Protein AF-A0A6A8FLB3-F1 (afdb_monomer_lite)

Radius of gyration: 14.87 Å; chains: 1; bounding box: 37×29×40 Å

Secondary structure (DSSP, 8-state):
--HHHHHHHHHHHHHHHHHHHHHHHHHS-TT-THHHHHHHHHHHHHHHHHHHHHHHHT-SSSHHHHHHHHHHHHHHHHHHHHHHHHHTT------TTHHHHHHHHHHTT--HHHHHHHHHTT-

pLDDT: mean 89.73, std 10.67, range [49.97, 98.19]

Structure (mmCIF, N/CA/C/O backbone):
data_AF-A0A6A8FLB3-F1
#
_entry.id   AF-A0A6A8FLB3-F1
#
loop_
_atom_site.group_PDB
_atom_site.id
_atom_site.type_symbol
_atom_site.label_atom_id
_atom_site.label_alt_id
_atom_site.label_comp_id
_atom_site.label_asym_id
_atom_site.label_entity_id
_atom_site.label_seq_id
_atom_site.pdbx_PDB_ins_code
_atom_site.Cartn_x
_atom_site.Cartn_y
_atom_site.Cartn_z
_atom_site.occupancy
_atom_site.B_iso_or_equiv
_atom_site.auth_seq_id
_atom_site.auth_comp_id
_atom_site.auth_asym_id
_atom_site.auth_atom_id
_atom_site.pdbx_PDB_model_num
ATOM 1 N N . MET A 1 1 ? -10.865 9.539 19.974 1.00 58.19 1 MET A N 1
ATOM 2 C CA . MET A 1 1 ? -11.256 9.858 18.586 1.00 58.19 1 MET A CA 1
ATOM 3 C C . MET A 1 1 ? -10.380 10.946 17.956 1.00 58.19 1 MET A C 1
ATOM 5 O O . MET A 1 1 ? -10.830 11.638 17.052 1.00 58.19 1 MET A O 1
ATOM 9 N N . ALA A 1 2 ? -9.111 11.085 18.355 1.00 71.25 2 ALA A N 1
ATOM 10 C CA . ALA A 1 2 ? -8.173 11.964 17.643 1.00 71.25 2 ALA A CA 1
ATOM 11 C C . ALA A 1 2 ? -7.629 11.270 16.380 1.00 71.25 2 ALA A C 1
ATOM 13 O O . ALA A 1 2 ? -7.304 11.921 15.389 1.00 71.25 2 ALA A O 1
ATOM 14 N N . SER A 1 3 ? -7.584 9.933 16.388 1.00 86.19 3 SER A N 1
ATOM 15 C CA . SER A 1 3 ? -6.979 9.148 15.311 1.00 86.19 3 SER A CA 1
ATOM 16 C C . SER A 1 3 ? -7.807 9.101 14.030 1.00 86.19 3 SER A C 1
ATOM 18 O O . SER A 1 3 ? -7.215 8.971 12.965 1.00 86.19 3 SER A O 1
ATOM 20 N N . ILE A 1 4 ? -9.132 9.291 14.095 1.00 90.38 4 ILE A N 1
ATOM 21 C CA . ILE A 1 4 ? -10.019 9.205 12.921 1.00 90.38 4 ILE A CA 1
ATOM 22 C C . ILE A 1 4 ? -9.713 10.274 11.859 1.00 90.38 4 ILE A C 1
ATOM 24 O O . ILE A 1 4 ? -9.788 9.998 10.664 1.00 90.38 4 ILE A O 1
ATOM 28 N N . GLY A 1 5 ? -9.306 11.481 12.273 1.00 92.12 5 GLY A N 1
ATOM 29 C CA . GLY A 1 5 ? -8.915 12.542 11.338 1.00 92.12 5 GLY A CA 1
ATOM 30 C C . GLY A 1 5 ? -7.625 12.200 10.587 1.00 92.12 5 GLY A C 1
ATOM 31 O O . GLY A 1 5 ? -7.529 12.395 9.373 1.00 92.12 5 GLY A O 1
ATOM 32 N N . SER A 1 6 ? -6.655 11.612 11.296 1.00 94.19 6 SER A N 1
ATOM 33 C CA . SER A 1 6 ? -5.428 11.087 10.687 1.00 94.19 6 SER A CA 1
ATOM 34 C C . SER A 1 6 ? -5.742 9.919 9.751 1.00 94.19 6 SER A C 1
ATOM 36 O O . SER A 1 6 ? -5.284 9.931 8.611 1.00 94.19 6 SER A O 1
ATOM 38 N N . THR A 1 7 ? -6.610 8.995 10.171 1.00 96.56 7 THR A N 1
ATOM 39 C CA . THR A 1 7 ? -7.090 7.881 9.344 1.00 96.56 7 THR A CA 1
ATOM 40 C C . THR A 1 7 ? -7.714 8.376 8.050 1.00 96.56 7 THR A C 1
ATOM 42 O O . THR A 1 7 ? -7.321 7.923 6.982 1.00 96.56 7 THR A O 1
ATOM 45 N N . SER A 1 8 ? -8.625 9.352 8.109 1.00 96.06 8 SER A N 1
ATOM 46 C CA . SER A 1 8 ? -9.257 9.909 6.909 1.00 96.06 8 SER A CA 1
ATOM 47 C C . SER A 1 8 ? -8.242 10.546 5.958 1.00 96.06 8 SER A C 1
ATOM 49 O O . SER A 1 8 ? -8.384 10.419 4.743 1.00 96.06 8 SER A O 1
ATOM 51 N N . THR A 1 9 ? -7.221 11.221 6.491 1.00 97.31 9 THR A N 1
ATOM 52 C CA . THR A 1 9 ? -6.170 11.846 5.674 1.00 97.31 9 THR A CA 1
ATOM 53 C C . THR A 1 9 ? -5.304 10.791 4.989 1.00 97.31 9 THR A C 1
ATOM 55 O O . THR A 1 9 ? -5.068 10.875 3.786 1.00 97.31 9 THR A O 1
ATOM 58 N N . ILE A 1 10 ? -4.868 9.776 5.737 1.00 97.88 10 ILE A N 1
ATOM 59 C CA . ILE A 1 10 ? -4.051 8.671 5.224 1.00 97.88 10 ILE A CA 1
ATOM 60 C C . ILE A 1 10 ? -4.836 7.853 4.192 1.00 97.88 10 ILE A C 1
ATOM 62 O O . ILE A 1 10 ? -4.313 7.569 3.120 1.00 97.88 10 ILE A O 1
ATOM 66 N N . ALA A 1 11 ? -6.103 7.542 4.471 1.00 97.81 11 ALA A N 1
ATOM 67 C CA . ALA A 1 11 ? -7.003 6.849 3.553 1.00 97.81 11 ALA A CA 1
ATOM 68 C C . ALA A 1 11 ? -7.157 7.604 2.225 1.00 97.81 11 ALA A C 1
ATOM 70 O O . ALA A 1 11 ? -7.000 7.012 1.162 1.00 97.81 11 ALA A O 1
ATOM 71 N N . LYS A 1 12 ? -7.384 8.923 2.273 1.00 97.94 12 LYS A N 1
ATOM 72 C CA . LYS A 1 12 ? -7.451 9.758 1.065 1.00 97.94 12 LYS A CA 1
ATOM 73 C C . LYS A 1 12 ? -6.152 9.685 0.257 1.00 97.94 12 LYS A C 1
ATOM 75 O O . LYS A 1 12 ? -6.191 9.542 -0.959 1.00 97.94 12 LYS A O 1
ATOM 80 N N . ASN A 1 13 ? -5.006 9.759 0.931 1.00 98.06 13 ASN A N 1
ATOM 81 C CA . ASN A 1 13 ? -3.713 9.671 0.260 1.00 98.06 13 ASN A CA 1
ATOM 82 C C . ASN A 1 13 ? -3.495 8.280 -0.357 1.00 98.06 13 ASN A C 1
ATOM 84 O O . ASN A 1 13 ? -2.982 8.195 -1.464 1.00 98.06 13 ASN A O 1
ATOM 88 N N . LEU A 1 14 ? -3.893 7.192 0.312 1.00 97.94 14 LEU A N 1
ATOM 89 C CA . LEU A 1 14 ? -3.792 5.839 -0.251 1.00 97.94 14 LEU A CA 1
ATOM 90 C C . LEU A 1 14 ? -4.614 5.694 -1.536 1.00 97.94 14 LEU A C 1
ATOM 92 O O . LEU A 1 14 ? -4.131 5.087 -2.489 1.00 97.94 14 LEU A O 1
ATOM 96 N N . ASP A 1 15 ? -5.815 6.273 -1.583 1.00 97.94 15 ASP A N 1
ATOM 97 C CA . ASP A 1 15 ? -6.657 6.285 -2.786 1.00 97.94 15 ASP A CA 1
ATOM 98 C C . ASP A 1 15 ? -6.000 7.064 -3.942 1.00 97.94 15 ASP A C 1
ATOM 100 O O . ASP A 1 15 ? -5.866 6.557 -5.059 1.00 97.94 15 ASP A O 1
ATOM 104 N N . GLU A 1 16 ? -5.471 8.257 -3.661 1.00 97.88 16 GLU A N 1
ATOM 105 C CA . GLU A 1 16 ? -4.730 9.049 -4.649 1.00 97.88 16 GLU A CA 1
ATOM 106 C C . GLU A 1 16 ? -3.490 8.299 -5.165 1.00 97.88 16 GLU A C 1
ATOM 108 O O . GLU A 1 16 ? -3.259 8.198 -6.375 1.00 97.88 16 GLU A O 1
ATOM 113 N N . TYR A 1 17 ? -2.708 7.700 -4.266 1.00 97.25 17 TYR A N 1
ATOM 114 C CA . TYR A 1 17 ? -1.539 6.915 -4.647 1.00 97.25 17 TYR A CA 1
ATOM 115 C C . TYR A 1 17 ? -1.914 5.639 -5.405 1.00 97.25 17 TYR A C 1
ATOM 117 O O . TYR A 1 17 ? -1.182 5.269 -6.321 1.00 97.25 17 TYR A O 1
ATOM 125 N N . GLN A 1 18 ? -3.058 5.007 -5.126 1.00 97.06 18 GLN A N 1
ATOM 126 C CA . GLN A 1 18 ? -3.556 3.889 -5.933 1.00 97.06 18 GLN A CA 1
ATOM 127 C C . GLN A 1 18 ? -3.743 4.312 -7.390 1.00 97.06 18 GLN A C 1
ATOM 129 O O . GLN A 1 18 ? -3.306 3.604 -8.304 1.00 97.06 18 GLN A O 1
ATOM 134 N N . HIS A 1 19 ? -4.348 5.479 -7.620 1.00 96.88 19 HIS A N 1
ATOM 135 C CA . HIS A 1 19 ? -4.518 6.028 -8.961 1.00 96.88 19 HIS A CA 1
ATOM 136 C C . HIS A 1 19 ? -3.168 6.291 -9.654 1.00 96.88 19 HIS A C 1
ATOM 138 O O . HIS A 1 19 ? -2.976 5.906 -10.815 1.00 96.88 19 HIS A O 1
ATOM 144 N N . ILE A 1 20 ? -2.214 6.896 -8.939 1.00 96.62 20 ILE A N 1
ATOM 145 C CA . ILE A 1 20 ? -0.871 7.191 -9.460 1.00 96.62 20 ILE A CA 1
ATOM 146 C C . ILE A 1 20 ? -0.130 5.897 -9.818 1.00 96.62 20 ILE A C 1
ATOM 148 O O . ILE A 1 20 ? 0.374 5.768 -10.934 1.00 96.62 20 ILE A O 1
ATOM 152 N N . VAL A 1 21 ? -0.109 4.915 -8.914 1.00 95.88 21 VAL A N 1
ATOM 153 C CA . VAL A 1 21 ? 0.552 3.616 -9.113 1.00 95.88 21 VAL A CA 1
ATOM 154 C C . VAL A 1 21 ? -0.046 2.869 -10.305 1.00 95.88 21 VAL A C 1
ATOM 156 O O . VAL A 1 21 ? 0.693 2.371 -11.155 1.00 95.88 21 VAL A O 1
ATOM 159 N N . CYS A 1 22 ? -1.378 2.827 -10.423 1.00 95.12 22 CYS A N 1
ATOM 160 C CA . CYS A 1 22 ? -2.047 2.198 -11.566 1.00 95.12 22 CYS A CA 1
ATOM 161 C C . CYS A 1 22 ? -1.684 2.867 -12.899 1.00 95.12 22 CYS A C 1
ATOM 163 O O . CYS A 1 22 ? -1.651 2.210 -13.941 1.00 95.12 22 CYS A O 1
ATOM 165 N N . SER A 1 23 ? -1.431 4.173 -12.894 1.00 94.25 23 SER A N 1
ATOM 166 C CA . SER A 1 23 ? -0.995 4.895 -14.088 1.00 94.25 23 SER A CA 1
ATOM 167 C C . SER A 1 23 ? 0.468 4.605 -14.420 1.00 94.25 23 SER A C 1
ATOM 169 O O . SER A 1 23 ? 0.760 4.290 -15.569 1.00 94.25 23 SER A O 1
ATOM 171 N N . GLU A 1 24 ? 1.348 4.591 -13.418 1.00 93.06 24 GLU A N 1
ATOM 172 C CA . GLU A 1 24 ? 2.779 4.315 -13.593 1.00 93.06 24 GLU A CA 1
ATOM 173 C C . GLU A 1 24 ? 3.049 2.891 -14.105 1.00 93.06 24 GLU A C 1
ATOM 175 O O . GLU A 1 24 ? 3.808 2.687 -15.048 1.00 93.06 24 GLU A O 1
ATOM 180 N N . ILE A 1 25 ? 2.381 1.882 -13.540 1.00 92.69 25 ILE A N 1
ATOM 181 C CA . ILE A 1 25 ? 2.536 0.482 -13.972 1.00 92.69 25 ILE A CA 1
ATOM 182 C C . ILE A 1 25 ? 2.184 0.308 -15.451 1.00 92.69 25 ILE A C 1
ATOM 184 O O . ILE A 1 25 ? 2.803 -0.500 -16.143 1.00 92.69 25 ILE A O 1
ATOM 188 N N . ARG A 1 26 ? 1.189 1.048 -15.950 1.00 90.62 26 ARG A N 1
ATOM 189 C CA . ARG A 1 26 ? 0.801 0.990 -17.365 1.00 90.62 26 ARG A CA 1
ATOM 190 C C . ARG A 1 26 ? 1.855 1.612 -18.281 1.00 90.62 26 ARG A C 1
ATOM 192 O O . ARG A 1 26 ? 1.945 1.192 -19.429 1.00 90.62 26 ARG A O 1
ATOM 199 N N . SER A 1 27 ? 2.631 2.585 -17.800 1.00 89.31 27 SER A N 1
ATOM 200 C CA . SER A 1 27 ? 3.623 3.306 -18.605 1.00 89.31 27 SER A CA 1
ATOM 201 C C . SER A 1 27 ? 5.022 2.690 -18.595 1.00 89.31 27 SER A C 1
ATOM 203 O O . SER A 1 27 ? 5.792 2.956 -19.516 1.00 89.31 27 SER A O 1
ATOM 205 N N . ILE A 1 28 ? 5.376 1.880 -17.593 1.00 89.00 28 ILE A N 1
ATOM 206 C CA . ILE A 1 28 ? 6.712 1.264 -17.501 1.00 89.00 28 ILE A CA 1
ATOM 207 C C . ILE A 1 28 ? 6.755 -0.146 -18.123 1.00 89.00 28 ILE A C 1
ATOM 209 O O . ILE A 1 28 ? 5.785 -0.900 -18.002 1.00 89.00 28 ILE A O 1
ATOM 213 N N . PRO A 1 29 ? 7.866 -0.549 -18.773 1.00 88.56 29 PRO A N 1
ATOM 214 C CA . PRO A 1 29 ? 8.010 -1.886 -19.350 1.00 88.56 29 PRO A CA 1
ATOM 215 C C . PRO A 1 29 ? 8.137 -2.963 -18.266 1.00 88.56 29 PRO A C 1
ATOM 217 O O . PRO A 1 29 ? 8.572 -2.683 -17.151 1.00 88.56 29 PRO A O 1
ATOM 220 N N . ASP A 1 30 ? 7.819 -4.211 -18.610 1.00 86.94 30 ASP A N 1
ATOM 221 C CA . ASP A 1 30 ? 7.885 -5.352 -17.678 1.00 86.94 30 ASP A CA 1
ATOM 222 C C . ASP A 1 30 ? 9.307 -5.663 -17.196 1.00 86.94 30 ASP A C 1
ATOM 224 O O . ASP A 1 30 ? 9.499 -6.178 -16.099 1.00 86.94 30 ASP A O 1
ATOM 228 N N . SER A 1 31 ? 10.316 -5.266 -17.975 1.00 85.44 31 SER A N 1
ATOM 229 C CA . SER A 1 31 ? 11.728 -5.345 -17.596 1.00 85.44 31 SER A CA 1
ATOM 230 C C . SER A 1 31 ? 12.144 -4.324 -16.530 1.00 85.44 31 SER A C 1
ATOM 232 O O . SER A 1 31 ? 13.266 -4.399 -16.025 1.00 85.44 31 SER A O 1
ATOM 234 N N . ASN A 1 32 ? 11.286 -3.355 -16.185 1.00 85.44 32 ASN A N 1
ATOM 235 C CA . ASN A 1 32 ? 11.578 -2.406 -15.119 1.00 85.44 32 ASN A CA 1
ATOM 236 C C . ASN A 1 32 ? 11.498 -3.120 -13.753 1.00 85.44 32 ASN A C 1
ATOM 238 O O . ASN A 1 32 ? 10.438 -3.648 -13.406 1.00 85.44 32 ASN A O 1
ATOM 242 N N . PRO A 1 33 ? 12.575 -3.102 -12.943 1.00 83.62 33 PRO A N 1
ATOM 243 C CA . PRO A 1 33 ? 12.632 -3.863 -11.694 1.00 83.62 33 PRO A CA 1
ATOM 244 C C . PRO A 1 33 ? 11.586 -3.422 -10.660 1.00 83.62 33 PRO A C 1
ATOM 246 O O . PRO A 1 33 ? 11.178 -4.228 -9.832 1.00 83.62 33 PRO A O 1
ATOM 249 N N . TYR A 1 34 ? 11.102 -2.179 -10.729 1.00 89.12 34 TYR A N 1
ATOM 250 C CA . TYR A 1 34 ? 10.124 -1.640 -9.780 1.00 89.12 34 TYR A CA 1
ATOM 251 C C . TYR A 1 34 ? 8.677 -2.002 -10.126 1.00 89.12 34 TYR A C 1
ATOM 253 O O . TYR A 1 34 ? 7.784 -1.807 -9.302 1.00 89.12 34 TYR A O 1
ATOM 261 N N . LYS A 1 35 ? 8.405 -2.530 -11.330 1.00 90.81 35 LYS A N 1
ATOM 262 C CA . LYS A 1 35 ? 7.030 -2.820 -11.759 1.00 90.81 35 LYS A CA 1
ATOM 263 C C . LYS A 1 35 ? 6.363 -3.868 -10.872 1.00 90.81 35 LYS A C 1
ATOM 265 O O . LYS A 1 35 ? 5.196 -3.706 -10.516 1.00 90.81 35 LYS A O 1
ATOM 270 N N . LYS A 1 36 ? 7.112 -4.905 -10.482 1.00 90.44 36 LYS A N 1
ATOM 271 C CA . LYS A 1 36 ? 6.631 -5.958 -9.577 1.00 90.44 36 LYS A CA 1
ATOM 272 C C . LYS A 1 36 ? 6.255 -5.376 -8.213 1.00 90.44 36 LYS A C 1
ATOM 274 O O . LYS A 1 36 ? 5.141 -5.607 -7.759 1.00 90.44 36 LYS A O 1
ATOM 279 N N . ASP A 1 37 ? 7.102 -4.540 -7.623 1.00 91.19 37 ASP A N 1
ATOM 280 C CA . ASP A 1 37 ? 6.819 -3.926 -6.317 1.00 91.19 37 ASP A CA 1
ATOM 281 C C . ASP A 1 37 ? 5.625 -2.975 -6.354 1.00 91.19 37 ASP A C 1
ATOM 283 O O . ASP A 1 37 ? 4.751 -3.043 -5.492 1.00 91.19 37 ASP A O 1
ATOM 287 N N . LEU A 1 38 ? 5.514 -2.150 -7.399 1.00 93.75 38 LEU A N 1
ATOM 288 C CA . LEU A 1 38 ? 4.343 -1.296 -7.593 1.00 93.75 38 LEU A CA 1
ATOM 289 C C . LEU A 1 38 ? 3.049 -2.124 -7.682 1.00 93.75 38 LEU A C 1
ATOM 291 O O . LEU A 1 38 ? 2.017 -1.716 -7.148 1.00 93.75 38 LEU A O 1
ATOM 295 N N . GLN A 1 39 ? 3.090 -3.305 -8.307 1.00 93.94 39 GLN A N 1
ATOM 296 C C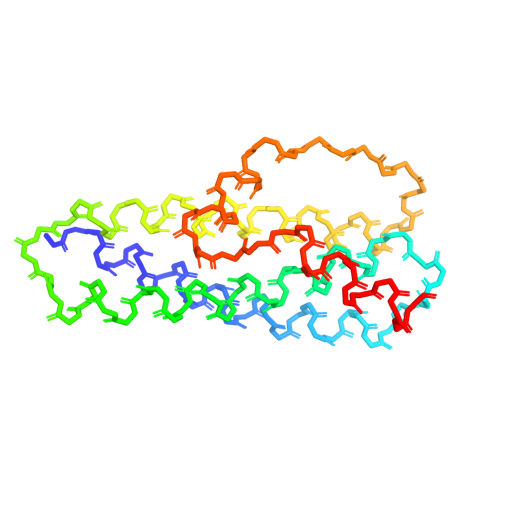A . GLN A 1 39 ? 1.947 -4.220 -8.336 1.00 93.94 39 GLN A CA 1
ATOM 297 C C . GLN A 1 39 ? 1.631 -4.808 -6.958 1.00 93.94 39 GLN A C 1
ATOM 299 O O . GLN A 1 39 ? 0.456 -4.857 -6.590 1.00 93.94 39 GLN A O 1
ATOM 304 N N . LYS A 1 40 ? 2.645 -5.181 -6.164 1.00 93.75 40 LYS A N 1
ATOM 305 C CA . LYS A 1 40 ? 2.430 -5.608 -4.771 1.00 93.75 40 LYS A CA 1
ATOM 306 C C . LYS A 1 40 ? 1.734 -4.518 -3.959 1.00 93.75 40 LYS A C 1
ATOM 308 O O . LYS A 1 40 ? 0.771 -4.791 -3.244 1.00 93.75 40 LYS A O 1
ATOM 313 N N . TYR A 1 41 ? 2.164 -3.265 -4.109 1.00 95.31 41 TYR A N 1
ATOM 314 C CA . TYR A 1 41 ? 1.557 -2.151 -3.386 1.00 95.31 41 TYR A CA 1
ATOM 315 C C . TYR A 1 41 ? 0.092 -1.919 -3.760 1.00 95.31 41 TYR A C 1
ATOM 317 O O . TYR A 1 41 ? -0.695 -1.580 -2.880 1.00 95.31 41 TYR A O 1
ATOM 325 N N . ARG A 1 42 ? -0.318 -2.174 -5.013 1.00 95.50 42 ARG A N 1
ATOM 326 C CA . ARG A 1 42 ? -1.745 -2.123 -5.386 1.00 95.50 42 ARG A CA 1
ATOM 327 C C . ARG A 1 42 ? -2.586 -3.108 -4.589 1.00 95.50 42 ARG A C 1
ATOM 329 O O . ARG A 1 42 ? -3.700 -2.767 -4.194 1.00 95.50 42 ARG A O 1
ATOM 336 N N . VAL A 1 43 ? -2.067 -4.317 -4.377 1.00 95.56 43 VAL A N 1
ATOM 337 C CA . VAL A 1 43 ? -2.734 -5.347 -3.570 1.00 95.56 43 VAL A CA 1
ATOM 338 C C . VAL A 1 43 ? -2.803 -4.899 -2.112 1.00 95.56 43 VAL A C 1
ATOM 340 O O . VAL A 1 43 ? -3.872 -4.952 -1.509 1.00 95.56 43 VAL A O 1
ATOM 343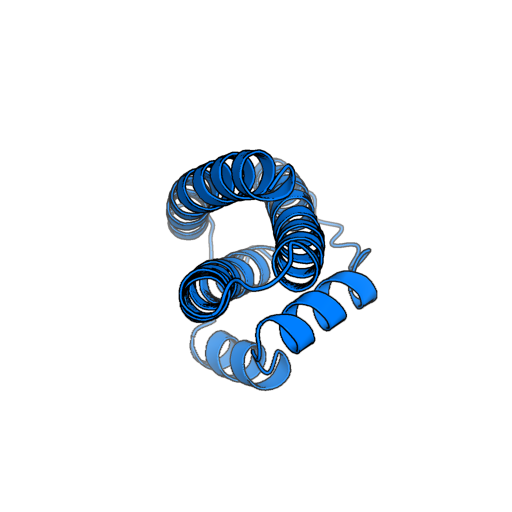 N N . LEU A 1 44 ? -1.701 -4.376 -1.569 1.00 96.88 44 LEU A N 1
ATOM 344 C CA . LEU A 1 44 ? -1.656 -3.888 -0.192 1.00 96.88 44 LEU A CA 1
ATOM 345 C C . LEU A 1 44 ? -2.574 -2.693 0.069 1.00 96.88 44 LEU A C 1
ATOM 347 O O . LEU A 1 44 ? -3.179 -2.640 1.134 1.00 96.88 44 LEU A O 1
ATOM 351 N N . ILE A 1 45 ? -2.732 -1.759 -0.874 1.00 97.88 45 ILE A N 1
ATOM 352 C CA . ILE A 1 45 ? -3.688 -0.652 -0.716 1.00 97.88 45 ILE A CA 1
ATOM 353 C C . ILE A 1 45 ? -5.115 -1.202 -0.581 1.00 97.88 45 ILE A C 1
ATOM 355 O O . ILE A 1 45 ? -5.847 -0.809 0.327 1.00 97.88 45 ILE A O 1
ATOM 359 N N . ILE A 1 46 ? -5.503 -2.148 -1.441 1.00 97.38 46 ILE A N 1
ATOM 360 C CA . ILE A 1 46 ? -6.831 -2.778 -1.385 1.00 97.38 46 ILE A CA 1
ATOM 361 C C . ILE A 1 46 ? -7.020 -3.515 -0.053 1.00 97.38 46 ILE A C 1
ATOM 363 O O . ILE A 1 46 ? -8.040 -3.330 0.613 1.00 97.38 46 ILE A O 1
ATOM 367 N N . ALA A 1 47 ? -6.030 -4.307 0.364 1.00 97.81 47 ALA A N 1
ATOM 368 C CA . ALA A 1 47 ? -6.065 -5.025 1.635 1.00 97.81 47 ALA A CA 1
ATOM 369 C C . ALA A 1 47 ? -6.125 -4.075 2.841 1.00 97.81 47 ALA A C 1
ATOM 371 O O . ALA A 1 47 ? -6.868 -4.320 3.788 1.00 97.81 47 ALA A O 1
ATOM 372 N N . SER A 1 48 ? -5.422 -2.941 2.780 1.00 98.19 48 SER A N 1
ATOM 373 C CA . SER A 1 48 ? -5.461 -1.904 3.809 1.00 98.19 48 SER A CA 1
ATOM 374 C C . SER A 1 48 ? -6.876 -1.355 4.009 1.00 98.19 48 SER A C 1
ATOM 376 O O . SER A 1 48 ? -7.346 -1.280 5.147 1.00 98.19 48 SER A O 1
ATOM 378 N N . PHE A 1 49 ? -7.601 -1.050 2.927 1.00 98.12 49 PHE A N 1
ATOM 379 C CA . PHE A 1 49 ? -9.006 -0.639 3.017 1.00 98.12 49 PHE A CA 1
ATOM 380 C C . PHE A 1 49 ? -9.924 -1.769 3.498 1.00 98.12 49 PHE A C 1
ATOM 382 O O . PHE A 1 49 ? -10.819 -1.525 4.311 1.00 98.12 49 PHE A O 1
ATOM 389 N N . ALA A 1 50 ? -9.683 -3.007 3.054 1.00 97.69 50 ALA A N 1
ATOM 390 C CA . ALA A 1 50 ? -10.430 -4.173 3.522 1.00 97.69 50 ALA A CA 1
ATOM 391 C C . ALA A 1 50 ? -10.269 -4.386 5.039 1.00 97.69 50 ALA A C 1
ATOM 393 O O . ALA A 1 50 ? -11.253 -4.683 5.715 1.00 97.69 50 ALA A O 1
ATOM 394 N N . LYS A 1 51 ? -9.065 -4.157 5.581 1.00 97.19 51 LYS A N 1
ATOM 395 C CA . LYS A 1 51 ? -8.759 -4.201 7.019 1.00 97.19 51 LYS A CA 1
ATOM 396 C C . LYS A 1 51 ? -9.358 -3.014 7.783 1.00 97.19 51 LYS A C 1
ATOM 398 O O . LYS A 1 51 ? -9.793 -3.180 8.919 1.00 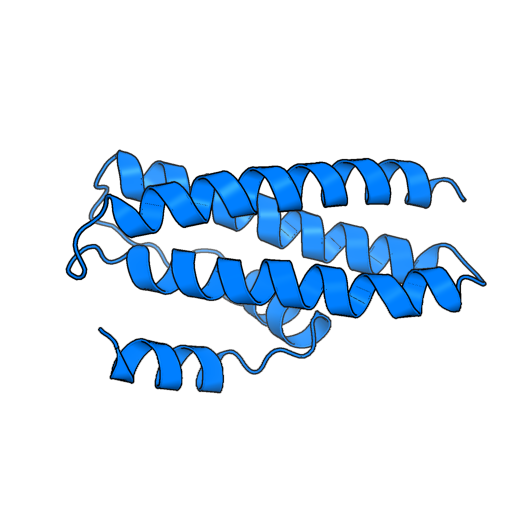97.19 51 LYS A O 1
ATOM 403 N N . LEU A 1 52 ? -9.424 -1.827 7.173 1.00 96.88 52 LEU A N 1
ATOM 404 C CA . LEU A 1 52 ? -9.975 -0.627 7.812 1.00 96.88 52 LEU A CA 1
ATOM 405 C C . LEU A 1 52 ? -11.474 -0.755 8.116 1.00 96.88 52 LEU A C 1
ATOM 407 O O . LEU A 1 52 ? -11.929 -0.323 9.173 1.00 96.88 52 LEU A O 1
ATOM 411 N N . ASN A 1 53 ? -12.247 -1.347 7.203 1.00 95.69 53 ASN A N 1
ATOM 412 C CA . ASN A 1 53 ? -13.701 -1.450 7.337 1.00 95.69 53 ASN A CA 1
ATOM 413 C C . ASN A 1 53 ? -14.163 -2.115 8.658 1.00 95.69 53 ASN A C 1
ATOM 415 O O . ASN A 1 53 ? -14.930 -1.489 9.395 1.00 95.69 53 ASN A O 1
ATOM 419 N N . PRO A 1 54 ? -13.695 -3.326 9.031 1.00 95.12 54 PRO A N 1
ATOM 420 C CA . PRO A 1 54 ? -14.063 -3.926 10.310 1.00 95.12 54 PRO A CA 1
ATOM 421 C C . PRO A 1 54 ? -13.549 -3.123 11.514 1.00 95.12 54 PRO A C 1
ATOM 423 O O . PRO A 1 54 ? -14.281 -3.018 12.493 1.00 95.12 54 PRO A O 1
ATOM 426 N N . ILE A 1 55 ? -12.365 -2.494 11.437 1.00 94.94 55 ILE A N 1
ATOM 427 C CA . ILE A 1 55 ? -11.835 -1.633 12.516 1.00 94.94 55 ILE A CA 1
ATOM 428 C C . ILE A 1 55 ? -12.794 -0.471 12.806 1.00 94.94 55 ILE A C 1
ATOM 430 O O . ILE A 1 55 ? -13.096 -0.185 13.966 1.00 94.94 55 ILE A O 1
ATOM 434 N N . LEU A 1 56 ? -13.304 0.182 11.757 1.00 93.88 56 LEU A N 1
ATOM 435 C CA . LEU A 1 56 ? -14.283 1.263 11.887 1.00 93.88 56 LEU A CA 1
ATOM 436 C C . LEU A 1 56 ? -15.625 0.757 12.431 1.00 93.88 56 LEU A C 1
ATOM 438 O O . LEU A 1 56 ? -16.227 1.415 13.278 1.00 93.88 56 LEU A O 1
ATOM 442 N N . ALA A 1 57 ? -16.082 -0.415 11.981 1.00 92.69 57 ALA A N 1
ATOM 443 C CA . ALA A 1 57 ? -17.348 -1.001 12.417 1.00 92.69 57 ALA A CA 1
ATOM 444 C C . ALA A 1 57 ? -17.338 -1.434 13.894 1.00 92.69 57 ALA A C 1
ATOM 446 O O . ALA A 1 57 ? -18.369 -1.373 14.564 1.00 92.69 57 ALA A O 1
ATOM 447 N N . SER A 1 58 ? -16.185 -1.858 14.421 1.00 91.31 58 SER A N 1
ATOM 448 C CA . SER A 1 58 ? -16.024 -2.294 15.813 1.00 91.31 58 SER A CA 1
ATOM 449 C C . SER A 1 58 ? -15.310 -1.271 16.697 1.00 91.31 58 SER A C 1
ATOM 451 O O . SER A 1 58 ? -14.735 -1.648 17.722 1.00 91.31 58 SER A O 1
ATOM 453 N N . LEU A 1 59 ? -15.315 0.011 16.320 1.00 87.38 59 LEU A N 1
ATOM 454 C CA . LEU A 1 59 ? -14.501 1.029 16.973 1.00 87.38 59 LEU A CA 1
ATOM 455 C C . LEU A 1 59 ? -14.925 1.259 18.433 1.00 87.38 59 LEU A C 1
ATOM 457 O O . LEU A 1 59 ? -15.892 1.959 18.726 1.00 87.38 59 LEU A O 1
ATOM 461 N N . ARG A 1 60 ? -14.167 0.674 19.367 1.00 83.75 60 ARG A N 1
ATOM 462 C CA . ARG A 1 60 ? -14.321 0.877 20.822 1.00 83.75 60 ARG A CA 1
ATOM 463 C C . ARG A 1 60 ? -13.207 1.733 21.423 1.00 83.75 60 ARG A C 1
ATOM 465 O O . ARG A 1 60 ? -13.375 2.286 22.505 1.00 83.75 60 ARG A O 1
ATOM 472 N N . SER A 1 61 ? -12.070 1.827 20.735 1.00 87.31 61 SER A N 1
ATOM 473 C CA . SER A 1 61 ? -10.914 2.637 21.120 1.00 87.31 61 SER A CA 1
ATOM 474 C C . SER A 1 61 ? -10.106 3.031 19.883 1.00 87.31 61 SER A C 1
ATOM 476 O O . SER A 1 61 ? -10.206 2.377 18.850 1.00 87.31 61 SER A O 1
ATOM 478 N N . ASP A 1 62 ? -9.261 4.055 20.002 1.00 90.00 62 ASP A N 1
ATOM 479 C CA . ASP A 1 62 ? -8.407 4.510 18.897 1.00 90.00 62 ASP A CA 1
ATOM 480 C C . ASP A 1 62 ? -7.221 3.553 18.622 1.00 90.00 62 ASP A C 1
ATOM 482 O O . ASP A 1 62 ? -6.512 3.766 17.646 1.00 90.00 62 ASP A O 1
ATOM 486 N N . LYS A 1 63 ? -6.981 2.511 19.438 1.00 92.62 63 LYS A N 1
ATOM 487 C CA . LYS A 1 63 ? -5.777 1.658 19.349 1.00 92.62 63 LYS A CA 1
ATOM 488 C C . LYS A 1 63 ? -5.611 1.007 17.971 1.00 92.62 63 LYS A C 1
ATOM 490 O O . LYS A 1 63 ? -4.570 1.170 17.343 1.00 92.62 63 LYS A O 1
ATOM 495 N N . ASP A 1 64 ? -6.647 0.330 17.486 1.00 93.31 64 ASP A N 1
ATOM 496 C CA . ASP A 1 64 ? -6.588 -0.385 16.205 1.00 93.31 64 ASP A CA 1
ATOM 497 C C . ASP A 1 64 ? -6.500 0.598 15.024 1.00 93.31 64 ASP A C 1
ATOM 499 O O . ASP A 1 64 ? -5.833 0.332 14.026 1.00 93.31 64 ASP A O 1
ATOM 503 N N . LEU A 1 65 ? -7.099 1.791 15.160 1.00 95.12 65 LEU A N 1
ATOM 504 C CA . LEU A 1 65 ? -6.930 2.878 14.190 1.00 95.12 65 LEU A CA 1
ATOM 505 C C . LEU A 1 65 ? -5.510 3.442 14.189 1.00 95.12 65 LEU A C 1
ATOM 507 O O . LEU A 1 65 ? -5.002 3.794 13.131 1.00 95.12 65 LEU A O 1
ATOM 511 N N . GLN A 1 66 ? -4.865 3.561 15.349 1.00 95.94 66 GLN A N 1
ATOM 512 C CA . GLN A 1 66 ? -3.476 4.015 15.438 1.00 95.94 66 GLN A CA 1
ATOM 513 C C . GLN A 1 66 ? -2.529 3.022 14.772 1.00 95.94 66 GLN A C 1
ATOM 515 O O . GLN A 1 66 ? -1.627 3.438 14.048 1.00 95.94 66 GLN A O 1
ATOM 520 N N . GLU A 1 67 ? -2.760 1.727 14.977 1.00 95.75 67 GLU A N 1
ATOM 521 C CA . GLU A 1 67 ? -1.983 0.674 14.332 1.00 95.75 67 GLU A CA 1
ATOM 522 C C . GLU A 1 67 ? -2.212 0.661 12.816 1.00 95.75 67 GLU A C 1
ATOM 524 O O . GLU A 1 67 ? -1.250 0.663 12.046 1.00 95.75 67 GLU A O 1
ATOM 529 N N . TRP A 1 68 ? -3.469 0.791 12.375 1.00 97.56 68 TRP A N 1
ATOM 530 C CA . TRP A 1 68 ? -3.775 0.952 10.955 1.00 97.56 68 TRP A CA 1
ATOM 531 C C . TRP A 1 68 ? -3.092 2.188 10.359 1.00 97.56 68 TRP A C 1
ATOM 533 O O . TRP A 1 68 ? -2.432 2.077 9.328 1.00 97.56 68 TRP A O 1
ATOM 543 N N . ASN A 1 69 ? -3.171 3.345 11.027 1.00 97.62 69 ASN A N 1
ATOM 544 C CA . ASN A 1 69 ? -2.521 4.582 10.583 1.00 97.62 69 ASN A CA 1
ATOM 545 C C . ASN A 1 69 ? -1.006 4.397 10.444 1.00 97.62 69 ASN A C 1
ATOM 547 O O . ASN A 1 69 ? -0.416 4.893 9.487 1.00 97.62 69 ASN A O 1
ATOM 551 N N . HIS A 1 70 ? -0.377 3.678 11.376 1.00 96.75 70 HIS A N 1
ATOM 552 C CA . HIS A 1 70 ? 1.054 3.403 11.334 1.00 96.75 70 HIS A CA 1
ATOM 553 C C . HIS A 1 70 ? 1.442 2.612 10.078 1.00 96.75 70 HIS A C 1
ATOM 555 O O . HIS A 1 70 ? 2.268 3.079 9.292 1.00 96.75 70 HIS A O 1
ATOM 561 N N . PHE A 1 71 ? 0.821 1.453 9.844 1.00 97.50 71 PHE A N 1
ATOM 562 C CA . PHE A 1 71 ? 1.170 0.607 8.699 1.00 97.50 71 PHE A CA 1
ATOM 563 C C . PHE A 1 71 ? 0.734 1.204 7.357 1.00 97.50 71 PHE A C 1
ATOM 565 O O . PHE A 1 71 ? 1.453 1.085 6.366 1.00 97.50 71 PHE A O 1
ATOM 572 N N . ALA A 1 72 ? -0.393 1.914 7.319 1.00 97.75 72 ALA A N 1
ATOM 573 C CA . ALA A 1 72 ? -0.828 2.646 6.135 1.00 97.75 72 ALA A CA 1
ATOM 574 C C . ALA A 1 72 ? 0.151 3.779 5.774 1.00 97.75 72 ALA A C 1
ATOM 576 O O . ALA A 1 72 ? 0.447 3.995 4.597 1.00 97.75 72 ALA A O 1
ATOM 577 N N . GLN A 1 73 ? 0.722 4.461 6.772 1.00 97.06 73 GLN A N 1
ATOM 578 C CA . GLN A 1 73 ? 1.759 5.466 6.545 1.00 97.06 73 GLN A CA 1
ATOM 579 C C . GLN A 1 73 ? 3.077 4.843 6.064 1.00 97.06 73 GLN A C 1
ATOM 581 O O . GLN A 1 73 ? 3.717 5.405 5.176 1.00 97.06 73 GLN A O 1
ATOM 586 N N . VAL A 1 74 ? 3.473 3.684 6.607 1.00 95.62 74 VAL A N 1
ATOM 587 C CA . VAL A 1 74 ? 4.630 2.916 6.109 1.00 95.62 74 VAL A CA 1
ATOM 588 C C . VAL A 1 74 ? 4.444 2.575 4.629 1.00 95.62 74 VAL A C 1
ATOM 590 O O . VAL A 1 74 ? 5.334 2.857 3.825 1.00 95.62 74 VAL A O 1
ATOM 593 N N . LEU A 1 75 ? 3.271 2.052 4.256 1.00 96.31 75 LEU A N 1
ATOM 594 C CA . LEU A 1 75 ? 2.930 1.728 2.871 1.00 96.31 75 LEU A CA 1
ATOM 595 C C . LEU A 1 75 ? 3.008 2.962 1.958 1.00 96.31 75 LEU A C 1
ATOM 597 O O . LEU A 1 75 ? 3.656 2.907 0.915 1.00 96.31 75 LEU A O 1
ATOM 601 N N . LEU A 1 76 ? 2.412 4.091 2.358 1.00 96.44 76 LEU A N 1
ATOM 602 C CA . LEU A 1 76 ? 2.470 5.344 1.591 1.00 96.44 76 LEU A CA 1
ATOM 603 C C . LEU A 1 76 ? 3.903 5.810 1.332 1.00 96.44 76 LEU A C 1
ATOM 605 O O . LEU A 1 76 ? 4.241 6.177 0.204 1.00 96.44 76 LEU A O 1
ATOM 609 N N . THR A 1 77 ? 4.748 5.789 2.363 1.00 94.69 77 THR A N 1
ATOM 610 C CA . THR A 1 77 ? 6.155 6.182 2.240 1.00 94.69 77 THR A CA 1
ATOM 611 C C . THR A 1 77 ? 6.878 5.289 1.233 1.00 94.69 77 THR A C 1
ATOM 613 O O . THR A 1 77 ? 7.548 5.795 0.335 1.00 94.69 77 THR A O 1
ATOM 616 N N . GLN A 1 78 ? 6.680 3.971 1.318 1.00 93.19 78 GLN A N 1
ATOM 617 C CA . GLN A 1 78 ? 7.330 3.016 0.418 1.00 93.19 78 GLN A CA 1
ATOM 618 C C . GLN A 1 78 ? 6.857 3.132 -1.031 1.00 93.19 78 GLN A C 1
ATOM 620 O O . GLN A 1 78 ? 7.672 3.066 -1.956 1.00 93.19 78 GLN A O 1
ATOM 625 N N . ILE A 1 79 ? 5.567 3.393 -1.250 1.00 94.94 79 ILE A N 1
ATOM 626 C CA . ILE A 1 79 ? 5.043 3.676 -2.588 1.00 94.94 79 ILE A CA 1
ATOM 627 C C . ILE A 1 79 ? 5.694 4.935 -3.161 1.00 94.94 79 ILE A C 1
ATOM 629 O O . ILE A 1 79 ? 6.171 4.911 -4.296 1.00 94.94 79 ILE A O 1
ATOM 633 N N . SER A 1 80 ? 5.722 6.024 -2.391 1.00 93.56 80 SER A N 1
ATOM 634 C CA . SER A 1 80 ? 6.288 7.301 -2.831 1.00 93.56 80 SER A CA 1
ATOM 635 C C . SER A 1 80 ? 7.761 7.163 -3.229 1.00 93.56 80 SER A C 1
ATOM 637 O O . SER A 1 80 ? 8.142 7.532 -4.342 1.00 93.56 80 SER A O 1
ATOM 639 N N . GLU A 1 81 ? 8.573 6.529 -2.379 1.00 91.38 81 GLU A N 1
ATOM 640 C CA . GLU A 1 81 ? 9.987 6.258 -2.658 1.00 91.38 81 GLU A CA 1
ATOM 641 C C . GLU A 1 81 ? 10.169 5.399 -3.918 1.00 91.38 81 GLU A C 1
ATOM 643 O O . GLU A 1 81 ? 10.998 5.709 -4.779 1.00 91.38 81 GLU A O 1
ATOM 648 N N . THR A 1 82 ? 9.363 4.346 -4.067 1.00 91.56 82 THR A N 1
ATOM 649 C CA . THR A 1 82 ? 9.439 3.440 -5.221 1.00 91.56 82 THR A CA 1
ATOM 650 C C . THR A 1 82 ? 9.042 4.137 -6.521 1.00 91.56 82 THR A C 1
ATOM 652 O O . THR A 1 82 ? 9.713 3.958 -7.537 1.00 91.56 82 THR A O 1
ATOM 655 N N . LEU A 1 83 ? 8.000 4.974 -6.508 1.00 92.06 83 LEU A N 1
ATOM 656 C CA . LEU A 1 83 ? 7.581 5.757 -7.675 1.00 92.06 83 LEU A CA 1
ATOM 657 C C . LEU A 1 83 ? 8.680 6.720 -8.137 1.00 92.06 83 LEU A C 1
ATOM 659 O O . LEU A 1 83 ? 8.936 6.831 -9.337 1.00 92.06 83 LEU A O 1
ATOM 663 N N . VAL A 1 84 ? 9.362 7.389 -7.203 1.00 90.44 84 VAL A N 1
ATOM 664 C CA . VAL A 1 84 ? 10.504 8.256 -7.530 1.00 90.44 84 VAL A CA 1
ATOM 665 C C . VAL A 1 84 ? 11.620 7.441 -8.187 1.00 90.44 84 VAL A C 1
ATOM 667 O O . VAL A 1 84 ? 12.091 7.810 -9.266 1.00 90.44 84 VAL A O 1
ATOM 670 N N . LYS A 1 85 ? 12.005 6.303 -7.594 1.00 88.25 85 LYS A N 1
ATOM 671 C CA . LYS A 1 85 ? 13.049 5.420 -8.146 1.00 88.25 85 LYS A CA 1
ATOM 672 C C . LYS A 1 85 ? 12.684 4.891 -9.542 1.00 88.25 85 LYS A C 1
ATOM 674 O O . LYS A 1 85 ? 13.540 4.882 -10.433 1.00 88.25 85 LYS A O 1
ATOM 679 N N . ALA A 1 86 ? 11.420 4.512 -9.752 1.00 87.06 86 ALA A N 1
ATOM 680 C CA . ALA A 1 86 ? 10.908 4.019 -11.029 1.00 87.06 86 ALA A CA 1
ATOM 681 C C . ALA A 1 86 ? 11.000 5.076 -12.140 1.00 87.06 86 ALA A C 1
ATOM 683 O O . ALA A 1 86 ? 11.499 4.778 -13.224 1.00 87.06 86 ALA A O 1
ATOM 684 N N . ARG A 1 87 ? 10.603 6.323 -11.856 1.00 85.62 87 ARG A N 1
ATOM 685 C CA . ARG A 1 87 ? 10.622 7.437 -12.825 1.00 85.62 87 ARG A CA 1
ATOM 686 C C . ARG A 1 87 ? 12.025 7.896 -13.196 1.00 85.62 87 ARG A C 1
ATOM 688 O O . ARG A 1 87 ? 12.278 8.254 -14.342 1.00 85.62 87 ARG A O 1
ATOM 695 N N . VAL A 1 88 ? 12.946 7.876 -12.236 1.00 83.31 88 VAL A N 1
ATOM 696 C CA . VAL A 1 88 ? 14.346 8.281 -12.449 1.00 83.31 88 VAL A CA 1
ATOM 697 C C . VAL A 1 88 ? 15.169 7.145 -13.095 1.00 83.31 88 VAL A C 1
ATOM 699 O O . VAL A 1 88 ? 16.350 7.322 -13.385 1.00 83.31 88 VAL A O 1
ATOM 702 N N . ASN A 1 89 ? 14.561 5.978 -13.377 1.00 68.50 89 ASN A N 1
ATOM 703 C CA . ASN A 1 89 ? 15.223 4.780 -13.918 1.00 68.50 89 ASN A CA 1
ATOM 704 C C . ASN A 1 89 ? 16.477 4.387 -13.121 1.00 68.50 89 ASN A C 1
ATOM 706 O O . ASN A 1 89 ? 17.483 3.921 -13.671 1.00 68.50 89 ASN A O 1
ATOM 710 N N . GLN A 1 90 ? 16.438 4.588 -11.803 1.00 67.06 90 GLN A N 1
ATOM 711 C CA . GLN A 1 90 ? 17.590 4.326 -10.959 1.00 67.06 90 GLN A CA 1
ATOM 712 C C . GLN A 1 90 ? 17.776 2.808 -10.850 1.00 67.06 90 GLN A C 1
ATOM 714 O O . GLN A 1 90 ? 17.036 2.123 -10.154 1.00 67.06 90 GLN A O 1
ATOM 719 N N . LYS A 1 91 ? 18.763 2.257 -11.568 1.00 57.56 91 LYS A N 1
ATOM 720 C CA . LYS A 1 91 ? 18.988 0.799 -11.674 1.00 57.56 91 LYS A CA 1
ATOM 721 C C . LYS A 1 91 ? 19.409 0.115 -10.366 1.00 57.56 91 LYS A C 1
ATOM 723 O O . LYS A 1 91 ? 19.499 -1.108 -10.328 1.00 57.56 91 LYS A O 1
ATOM 728 N N . ARG A 1 92 ? 19.709 0.875 -9.310 1.00 57.72 92 ARG A N 1
ATOM 729 C CA . ARG A 1 92 ? 20.028 0.323 -7.989 1.00 57.72 92 ARG A CA 1
ATOM 730 C C . ARG A 1 92 ? 18.746 0.206 -7.177 1.00 57.72 92 ARG A C 1
ATOM 732 O O . ARG A 1 92 ? 18.382 1.133 -6.465 1.00 57.72 92 ARG A O 1
ATOM 739 N N . TYR A 1 93 ? 18.099 -0.945 -7.307 1.00 57.72 93 TYR A N 1
ATOM 740 C CA . TYR A 1 93 ? 17.148 -1.406 -6.310 1.00 57.72 93 TYR A CA 1
ATOM 741 C C . TYR A 1 93 ? 17.932 -1.736 -5.039 1.00 57.72 93 TYR A C 1
ATOM 743 O O . TYR A 1 93 ? 18.596 -2.771 -4.974 1.00 57.72 93 TYR A O 1
ATOM 751 N N . ASP A 1 94 ? 17.931 -0.843 -4.053 1.00 55.94 94 ASP A N 1
ATOM 752 C CA . ASP A 1 94 ? 18.237 -1.257 -2.692 1.00 55.94 94 ASP A CA 1
ATOM 753 C C . ASP A 1 94 ? 16.910 -1.684 -2.052 1.00 55.94 94 ASP A C 1
ATOM 755 O O . ASP A 1 94 ? 15.943 -0.931 -2.006 1.00 55.94 94 ASP A O 1
ATOM 759 N N . GLY A 1 95 ? 16.814 -2.943 -1.625 1.00 56.22 95 GLY A N 1
ATOM 760 C CA . GLY A 1 95 ? 15.625 -3.487 -0.950 1.00 56.22 95 GLY A CA 1
ATOM 761 C C . GLY A 1 95 ? 15.435 -2.922 0.464 1.00 56.22 95 GLY A C 1
ATOM 762 O O . GLY A 1 95 ? 15.090 -3.647 1.400 1.00 56.22 95 GLY A O 1
ATOM 763 N N . THR A 1 96 ? 15.749 -1.645 0.660 1.00 49.97 96 THR A N 1
ATOM 764 C CA . THR A 1 96 ? 15.940 -0.984 1.944 1.00 49.97 96 THR A CA 1
ATOM 765 C C . THR A 1 96 ? 14.603 -0.485 2.493 1.00 49.97 96 THR A C 1
ATOM 767 O O . THR A 1 96 ? 14.385 0.693 2.720 1.00 49.97 96 THR A O 1
ATOM 770 N N . ASN A 1 97 ? 13.691 -1.436 2.721 1.00 59.50 97 ASN A N 1
ATOM 771 C CA . ASN A 1 97 ? 12.733 -1.414 3.838 1.00 59.50 97 ASN A CA 1
ATOM 772 C C . ASN A 1 97 ? 11.950 -2.731 4.004 1.00 59.50 97 ASN A C 1
ATOM 774 O O . ASN A 1 97 ? 10.833 -2.751 4.527 1.00 59.50 97 ASN A O 1
ATOM 778 N N . SER A 1 98 ? 12.550 -3.862 3.610 1.00 69.69 98 SER A N 1
ATOM 779 C CA . SER A 1 98 ? 11.872 -5.167 3.568 1.00 69.69 98 SER A CA 1
ATOM 780 C C . SER A 1 98 ? 11.229 -5.581 4.894 1.00 69.69 98 SER A C 1
ATOM 782 O O . SER A 1 98 ? 10.144 -6.147 4.892 1.00 69.69 98 SER A O 1
ATOM 784 N N . LYS A 1 99 ? 11.840 -5.262 6.044 1.00 81.75 99 LYS A N 1
ATOM 785 C CA . LYS A 1 99 ? 11.293 -5.649 7.355 1.00 81.75 99 LYS A CA 1
ATOM 786 C C . LYS A 1 99 ? 9.994 -4.915 7.698 1.00 81.75 99 LYS A C 1
ATOM 788 O O . LYS A 1 99 ? 9.049 -5.557 8.142 1.00 81.75 99 LYS A O 1
ATOM 793 N N . LEU A 1 100 ? 9.949 -3.595 7.505 1.00 83.81 100 LEU A N 1
ATOM 794 C CA . LEU A 1 100 ? 8.749 -2.796 7.786 1.00 83.81 100 LEU A CA 1
ATOM 795 C C . LEU A 1 100 ? 7.631 -3.120 6.797 1.00 83.81 100 LEU A C 1
ATOM 797 O O . LEU A 1 100 ? 6.477 -3.234 7.200 1.00 83.81 100 LEU A O 1
ATOM 801 N N . MET A 1 101 ? 7.983 -3.336 5.527 1.00 88.31 101 MET A N 1
ATOM 802 C CA . MET A 1 101 ? 7.015 -3.786 4.532 1.00 88.31 101 MET A CA 1
ATOM 803 C C . MET A 1 101 ? 6.456 -5.163 4.859 1.00 88.31 101 MET A C 1
ATOM 805 O O . MET A 1 101 ? 5.242 -5.328 4.820 1.00 88.31 101 MET A O 1
ATOM 809 N N . ARG A 1 102 ? 7.297 -6.117 5.270 1.00 89.94 102 ARG A N 1
ATOM 810 C CA . ARG A 1 102 ? 6.839 -7.439 5.709 1.00 89.94 102 ARG A CA 1
ATOM 811 C C . ARG A 1 102 ? 5.860 -7.342 6.879 1.00 89.94 102 ARG A C 1
ATOM 813 O O . ARG A 1 102 ? 4.813 -7.969 6.845 1.00 89.94 102 ARG A O 1
ATOM 820 N N . SER A 1 103 ? 6.137 -6.482 7.861 1.00 92.00 103 SER A N 1
ATOM 821 C CA . SER A 1 103 ? 5.186 -6.227 8.951 1.00 92.00 103 SER A CA 1
ATOM 822 C C . SER A 1 103 ? 3.869 -5.605 8.469 1.00 92.00 103 SER A C 1
ATOM 824 O O . SER A 1 103 ? 2.827 -5.895 9.045 1.00 92.00 103 SER A O 1
ATOM 826 N N . ALA A 1 104 ? 3.885 -4.789 7.411 1.00 93.38 104 ALA A N 1
ATOM 827 C CA . ALA A 1 104 ? 2.659 -4.276 6.802 1.00 93.38 104 ALA A CA 1
ATOM 828 C C . ALA A 1 104 ? 1.872 -5.379 6.068 1.00 93.38 104 ALA A C 1
ATOM 830 O O . ALA A 1 104 ? 0.652 -5.426 6.198 1.00 93.38 104 ALA A O 1
ATOM 831 N N . PHE A 1 105 ? 2.546 -6.284 5.347 1.00 94.50 105 PHE A N 1
ATOM 832 C CA . PHE A 1 105 ? 1.920 -7.479 4.761 1.00 94.50 105 PHE A CA 1
ATOM 833 C C . PHE A 1 105 ? 1.236 -8.331 5.832 1.00 94.50 105 PHE A C 1
ATOM 835 O O . PHE A 1 105 ? 0.051 -8.637 5.699 1.00 94.50 105 PHE A O 1
ATOM 842 N N . ASP A 1 106 ? 1.954 -8.629 6.916 1.00 95.56 106 ASP A N 1
ATOM 843 C CA . ASP A 1 106 ? 1.428 -9.400 8.042 1.00 95.56 106 ASP A CA 1
ATOM 844 C C . ASP A 1 106 ? 0.212 -8.698 8.673 1.00 95.56 106 ASP A C 1
ATOM 846 O O . ASP A 1 106 ? -0.822 -9.321 8.893 1.00 95.56 106 ASP A O 1
ATOM 850 N N . PHE A 1 107 ? 0.295 -7.384 8.920 1.00 96.56 107 PHE A N 1
ATOM 851 C CA . PHE A 1 107 ? -0.799 -6.621 9.530 1.00 96.56 107 PHE A CA 1
ATOM 852 C C . PHE A 1 107 ? -2.059 -6.557 8.651 1.00 96.56 107 PHE A C 1
ATOM 854 O O . PHE A 1 107 ? -3.182 -6.627 9.162 1.00 96.56 107 PHE A O 1
ATOM 861 N N . PHE A 1 108 ? -1.894 -6.423 7.333 1.00 96.62 108 PHE A N 1
ATOM 862 C CA . PHE A 1 108 ? -3.006 -6.391 6.379 1.00 96.62 108 PHE A CA 1
ATOM 863 C C . PHE A 1 108 ? -3.498 -7.789 5.962 1.00 96.62 108 PHE A C 1
ATOM 865 O O . PHE A 1 108 ? -4.356 -7.877 5.086 1.00 96.62 108 PHE A O 1
ATOM 872 N N . ASP A 1 109 ? -3.001 -8.856 6.598 1.00 95.94 109 ASP A N 1
ATOM 873 C CA . ASP A 1 109 ? -3.329 -10.262 6.323 1.00 95.94 109 ASP A CA 1
ATOM 874 C C . ASP A 1 109 ? -3.076 -10.680 4.860 1.00 95.94 109 ASP A C 1
ATOM 876 O O . ASP A 1 109 ? -3.846 -11.442 4.270 1.00 95.94 109 ASP A O 1
ATOM 880 N N . VAL A 1 110 ? -1.996 -10.179 4.251 1.00 95.62 110 VAL A N 1
ATOM 881 C CA . VAL A 1 110 ? -1.614 -10.506 2.869 1.00 95.62 110 VAL A CA 1
ATOM 882 C C . VAL A 1 110 ? -0.341 -11.360 2.862 1.00 95.62 110 VAL A C 1
ATOM 884 O O . VAL A 1 110 ? 0.719 -10.859 3.233 1.00 95.62 110 VAL A O 1
ATOM 887 N N . PRO A 1 111 ? -0.382 -12.620 2.390 1.00 94.31 111 PRO A N 1
ATOM 888 C CA . PRO A 1 111 ? 0.814 -13.450 2.272 1.00 94.31 111 PRO A CA 1
ATOM 889 C C . PRO A 1 111 ? 1.715 -12.962 1.125 1.00 94.31 111 PRO A C 1
ATOM 891 O O . PRO A 1 111 ? 1.455 -13.240 -0.047 1.00 94.31 111 PRO A O 1
ATOM 894 N N . GLU A 1 112 ? 2.799 -12.253 1.460 1.00 93.06 112 GLU A N 1
ATOM 895 C CA . GLU A 1 112 ? 3.736 -11.670 0.480 1.00 93.06 112 GLU A CA 1
ATOM 896 C C . GLU A 1 112 ? 4.249 -12.708 -0.534 1.00 93.06 112 GLU A C 1
ATOM 898 O O . GLU A 1 112 ? 4.235 -12.467 -1.738 1.00 93.06 112 GLU A O 1
ATOM 903 N N . GLU A 1 113 ? 4.624 -13.901 -0.065 1.00 92.00 113 GLU A N 1
ATOM 904 C CA . GLU A 1 113 ? 5.143 -14.983 -0.912 1.00 92.00 113 GLU A CA 1
ATOM 905 C C . GLU A 1 113 ? 4.127 -15.470 -1.959 1.00 92.00 113 GLU A C 1
ATOM 907 O O . GLU A 1 113 ? 4.493 -15.905 -3.054 1.00 92.00 113 GLU A O 1
ATOM 912 N N . GLU A 1 114 ? 2.833 -15.424 -1.638 1.00 92.38 114 GLU A N 1
ATOM 913 C CA . GLU A 1 114 ? 1.776 -15.787 -2.578 1.00 92.38 114 GLU A CA 1
ATOM 914 C C . GLU A 1 114 ? 1.574 -14.696 -3.626 1.00 92.38 114 GLU A C 1
ATOM 916 O O . GLU A 1 114 ? 1.510 -15.010 -4.816 1.00 92.38 114 GLU A O 1
ATOM 921 N N . VAL A 1 115 ? 1.564 -13.426 -3.206 1.00 92.81 115 VAL A N 1
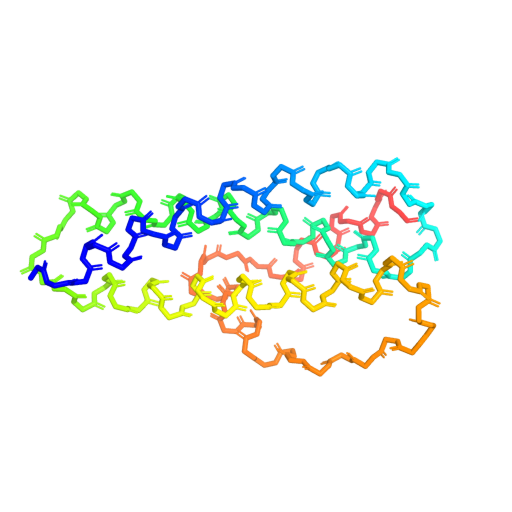ATOM 922 C CA . VAL A 1 115 ? 1.528 -12.282 -4.128 1.00 92.81 115 VAL A CA 1
ATOM 923 C C . VAL A 1 115 ? 2.710 -12.352 -5.096 1.00 92.81 115 VAL A C 1
ATOM 925 O O . VAL A 1 115 ? 2.520 -12.233 -6.306 1.00 92.81 115 VAL A O 1
ATOM 928 N N . ASP A 1 116 ? 3.911 -12.633 -4.596 1.00 91.56 116 ASP A N 1
ATOM 929 C CA . ASP A 1 116 ? 5.121 -12.739 -5.413 1.00 91.56 116 ASP A CA 1
ATOM 930 C C . ASP A 1 116 ? 5.045 -13.856 -6.439 1.00 91.56 116 ASP A C 1
ATOM 932 O O . ASP A 1 116 ? 5.325 -13.636 -7.619 1.00 91.56 116 ASP A O 1
ATOM 936 N N . ARG A 1 117 ? 4.620 -15.043 -6.010 1.00 92.69 117 ARG A N 1
ATOM 937 C CA . ARG A 1 117 ? 4.411 -16.187 -6.899 1.00 92.69 117 ARG A CA 1
ATOM 938 C C . ARG A 1 117 ? 3.396 -15.867 -7.998 1.00 92.69 117 ARG A C 1
ATOM 940 O O . ARG A 1 117 ? 3.637 -16.191 -9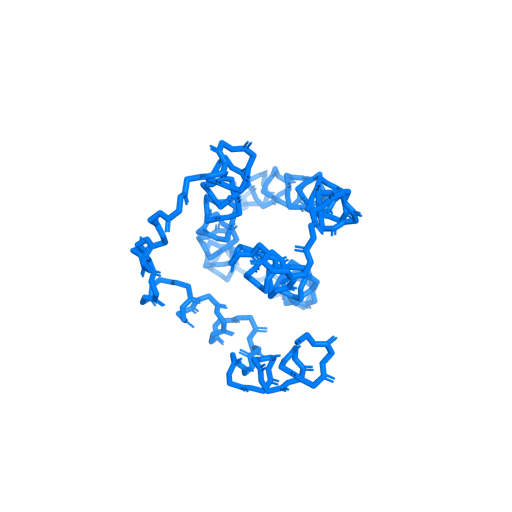.158 1.00 92.69 117 ARG A O 1
ATOM 947 N N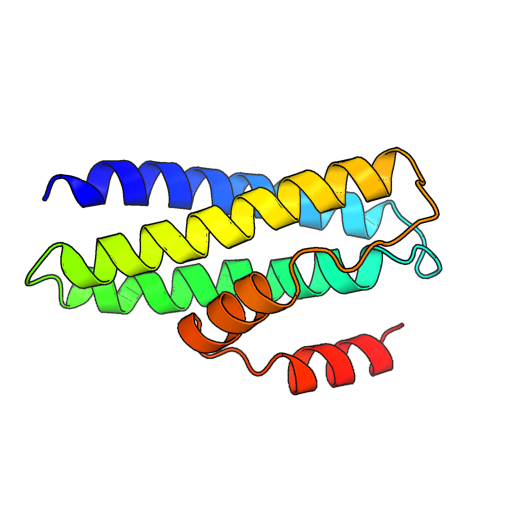 . MET A 1 118 ? 2.287 -15.214 -7.650 1.00 91.56 118 MET A N 1
ATOM 948 C CA . MET A 1 118 ? 1.248 -14.840 -8.612 1.00 91.56 118 MET A CA 1
ATOM 949 C C . MET A 1 118 ? 1.746 -13.789 -9.608 1.00 91.56 118 MET A C 1
ATOM 951 O O . MET A 1 118 ? 1.477 -13.900 -10.802 1.00 91.56 118 MET A O 1
ATOM 955 N N . LEU A 1 119 ? 2.520 -12.799 -9.156 1.00 89.94 119 LEU A N 1
ATOM 956 C CA . LEU A 1 119 ? 3.099 -11.785 -10.040 1.00 89.94 119 LEU A CA 1
ATOM 957 C C . LEU A 1 119 ? 4.191 -12.359 -10.952 1.00 89.94 119 LEU A C 1
ATOM 959 O O . LEU A 1 119 ? 4.289 -11.943 -12.102 1.00 89.94 119 LEU A O 1
ATOM 963 N N . GLN A 1 120 ? 4.988 -13.325 -10.485 1.00 87.69 120 GLN A N 1
ATOM 964 C CA . GLN A 1 120 ? 5.976 -14.021 -11.322 1.00 87.69 120 GLN A CA 1
ATOM 965 C C . GLN A 1 120 ? 5.336 -14.798 -12.479 1.00 87.69 120 GLN A C 1
ATOM 967 O O . GLN A 1 120 ? 5.948 -14.919 -13.532 1.00 87.69 120 GLN A O 1
ATOM 972 N N . ALA A 1 121 ? 4.107 -15.295 -12.321 1.00 83.25 121 ALA A N 1
ATOM 973 C CA . ALA A 1 121 ? 3.399 -15.981 -13.402 1.00 83.25 121 ALA A CA 1
ATOM 974 C C . ALA A 1 121 ? 2.950 -15.037 -14.538 1.00 83.25 121 ALA A C 1
ATOM 976 O O . ALA A 1 121 ? 2.606 -15.507 -15.621 1.00 83.25 121 ALA A O 1
ATOM 977 N N . VAL A 1 122 ? 2.933 -13.722 -14.293 1.00 80.19 122 VAL A N 1
ATOM 978 C CA . VAL A 1 122 ? 2.456 -12.692 -15.234 1.00 80.19 122 VAL A CA 1
ATOM 979 C C . VAL A 1 122 ? 3.613 -11.907 -15.877 1.00 80.19 122 VAL A C 1
ATOM 981 O O . VAL A 1 122 ? 3.416 -11.304 -16.929 1.00 80.19 122 VAL A O 1
ATOM 984 N N . TYR A 1 123 ? 4.804 -11.927 -15.264 1.00 74.81 123 TYR A N 1
ATOM 985 C CA . TYR A 1 123 ? 5.984 -11.124 -15.623 1.00 74.81 123 TYR A CA 1
ATOM 986 C C . TYR A 1 123 ? 7.271 -11.948 -15.702 1.00 74.81 123 TYR A C 1
ATOM 988 O O . TYR A 1 123 ? 7.884 -11.958 -16.787 1.00 74.81 123 TYR A O 1
#

Foldseek 3Di:
DVLVVLLVVLLVLLVVLLVVLVVLLVVDDPPQPLNLVSQVLNVLSVLLVVLVVVCVVPPPDCVLSVVSSVLSVVSSVVSVVSSVCSVVSPVDPDVPPVVSVVVSCVSSVHDPVVSNVVSVVVD

Sequence (123 aa):
MASIGSTSTIAKNLDEYQHIVCSEIRSIPDSNPYKKDLQKYRVLIIASFAKLNPILASLRSDKDLQEWNHFAQVLLTQISETLVKARVNQKRYDGTNSKLMRSAFDFFDVPEEEVDRMLQAVY